Protein AF-A0A9D1EMP0-F1 (afdb_monomer_lite)

Sequence (123 aa):
MGRKINRLISGVTCLCMAASMVGCASDGADDPADGNNYDNLEVIMPDDVTVDTVVSVSPLKASVMNGGVFEGWGTSLCWWANRIGYSDELSQQAADLFFGDDGLRLNIMRYNIGGGDDPTHNH

Radius of gyration: 20.59 Å; chains: 1; bounding box: 51×34×59 Å

Organism: NCBI:txid2840799

Secondary structure (DSSP, 8-state):
--SSSHHHHHHHHHHHHHHHGGG-----------S---TT-----GGG--TT------GGG---GGGG-----EEE-SSHHHHHTT-HHHHHHHHHHHHSTTTT---EEE------S-TT---

Foldseek 3Di:
DDDPPVVVVVVVVVVVVVVVCVPPPDPDDPDPPPPDDPVPDPDQDPVNDDPPDDDDDDPVPADCVVHNDDPFDEDECPPVVVVQVVDPVSNVVCCCQGCNPPHVNGPDYHYDDDPDDDPPDDD

pLDDT: mean 73.56, std 20.46, range [35.38, 97.75]

Structure (mmCIF, N/CA/C/O backbone):
data_AF-A0A9D1EMP0-F1
#
_entry.id   AF-A0A9D1EMP0-F1
#
loop_
_atom_site.group_PDB
_atom_site.id
_atom_site.type_symbol
_atom_site.label_atom_id
_atom_site.label_alt_id
_atom_site.label_comp_id
_atom_site.label_asym_id
_atom_site.label_entity_id
_atom_site.label_seq_id
_atom_site.pdbx_PDB_ins_code
_atom_site.Cartn_x
_atom_site.Cartn_y
_atom_site.Cartn_z
_atom_site.occupancy
_atom_site.B_iso_or_equiv
_atom_site.auth_seq_id
_atom_site.auth_comp_id
_atom_site.auth_asym_id
_atom_site.auth_atom_id
_atom_site.pdbx_PDB_model_num
ATOM 1 N N . MET A 1 1 ? 20.891 20.671 16.817 1.00 43.91 1 MET A N 1
ATOM 2 C CA . MET A 1 1 ? 20.403 21.289 15.564 1.00 43.91 1 MET A CA 1
ATOM 3 C C . MET A 1 1 ? 20.171 20.159 14.562 1.00 43.91 1 MET A C 1
ATOM 5 O O . MET A 1 1 ? 21.158 19.618 14.097 1.00 43.91 1 MET A O 1
ATOM 9 N N . GLY A 1 2 ? 18.939 19.684 14.321 1.00 47.00 2 GLY A N 1
ATOM 10 C CA . GLY A 1 2 ? 18.766 18.531 13.406 1.00 47.00 2 GLY A CA 1
ATOM 11 C C . GLY A 1 2 ? 17.423 17.791 13.396 1.00 47.00 2 GLY A C 1
ATOM 12 O O . GLY A 1 2 ? 17.407 16.604 13.115 1.00 47.00 2 GLY A O 1
ATOM 13 N N . ARG A 1 3 ? 16.294 18.436 13.723 1.00 45.34 3 ARG A N 1
ATOM 14 C CA . ARG A 1 3 ? 14.979 17.754 13.787 1.00 45.34 3 ARG A CA 1
ATOM 15 C C . ARG A 1 3 ? 13.893 18.363 12.885 1.00 45.34 3 ARG A C 1
ATOM 17 O O . ARG A 1 3 ? 12.720 18.069 13.061 1.00 45.34 3 ARG A O 1
ATOM 24 N N . LYS A 1 4 ? 14.266 19.239 11.940 1.00 45.72 4 LYS A N 1
ATOM 25 C CA . LYS A 1 4 ? 13.312 20.026 11.128 1.00 45.72 4 LYS A CA 1
ATOM 26 C C . LYS A 1 4 ? 13.223 19.643 9.638 1.00 45.72 4 LYS A C 1
ATOM 28 O O . LYS A 1 4 ? 12.343 20.160 8.967 1.00 45.72 4 LYS A O 1
ATOM 33 N N . ILE A 1 5 ? 14.060 18.734 9.128 1.00 51.31 5 ILE A N 1
ATOM 34 C CA . ILE A 1 5 ? 14.127 18.430 7.680 1.00 51.31 5 ILE A CA 1
ATOM 35 C C . ILE A 1 5 ? 13.122 17.344 7.229 1.00 51.31 5 ILE A C 1
ATOM 37 O O . ILE A 1 5 ? 12.622 17.414 6.111 1.00 51.31 5 ILE A O 1
ATOM 41 N N . ASN A 1 6 ? 12.690 16.425 8.105 1.00 45.69 6 ASN A N 1
ATOM 42 C CA . ASN A 1 6 ? 11.823 15.302 7.693 1.00 45.69 6 ASN A CA 1
ATOM 43 C C . ASN A 1 6 ? 10.350 15.663 7.418 1.00 45.69 6 ASN A C 1
ATOM 45 O O . ASN A 1 6 ? 9.647 14.889 6.777 1.00 45.69 6 ASN A O 1
ATOM 49 N N . ARG A 1 7 ? 9.855 16.826 7.869 1.00 45.00 7 ARG A N 1
ATOM 50 C CA . ARG A 1 7 ? 8.440 17.203 7.666 1.00 45.00 7 ARG A CA 1
ATOM 51 C C . ARG A 1 7 ? 8.159 17.799 6.285 1.00 45.00 7 ARG A C 1
ATOM 53 O O . ARG A 1 7 ? 7.021 17.738 5.839 1.00 45.00 7 ARG A O 1
ATOM 60 N N . LEU A 1 8 ? 9.169 18.357 5.610 1.00 41.19 8 LEU A N 1
ATOM 61 C CA . LEU A 1 8 ? 8.982 18.961 4.286 1.00 41.19 8 LEU A CA 1
ATOM 62 C C . LEU A 1 8 ? 8.930 17.907 3.171 1.00 41.19 8 LEU A C 1
ATOM 64 O O . LEU A 1 8 ? 8.120 18.029 2.259 1.00 41.19 8 LEU A O 1
ATOM 68 N N . ILE A 1 9 ? 9.750 16.857 3.271 1.00 45.25 9 ILE A N 1
ATOM 69 C CA . ILE A 1 9 ? 9.817 15.784 2.264 1.00 45.25 9 ILE A CA 1
ATOM 70 C C . ILE A 1 9 ? 8.505 14.977 2.252 1.00 45.25 9 ILE A C 1
ATOM 72 O O . ILE A 1 9 ? 7.960 14.703 1.189 1.00 45.25 9 ILE A O 1
ATOM 76 N N . SER A 1 10 ? 7.925 14.714 3.430 1.00 43.25 10 SER A N 1
ATOM 77 C CA . SER A 1 10 ? 6.625 14.036 3.571 1.00 43.25 10 SER A CA 1
ATOM 78 C C . SER A 1 10 ? 5.461 14.796 2.910 1.00 43.25 10 SER A C 1
ATOM 80 O O . SER A 1 10 ? 4.571 14.174 2.333 1.00 43.25 10 SER A O 1
ATOM 82 N N . GLY A 1 11 ? 5.481 16.135 2.932 1.0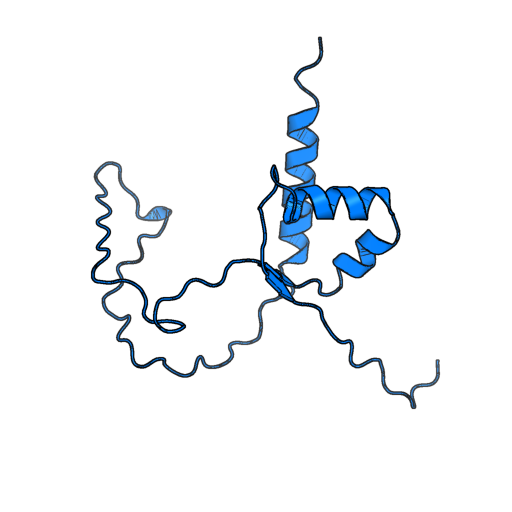0 38.28 11 GLY A N 1
ATOM 83 C CA . GLY A 1 11 ? 4.417 16.951 2.337 1.00 38.28 11 GLY A CA 1
ATOM 84 C C . GLY A 1 11 ? 4.427 16.958 0.806 1.00 38.28 11 GLY A C 1
ATOM 85 O O . GLY A 1 11 ? 3.367 16.967 0.183 1.00 38.28 11 GLY A O 1
ATOM 86 N N . VAL A 1 12 ? 5.611 16.908 0.189 1.00 44.06 12 VAL A N 1
ATOM 87 C CA . VAL A 1 12 ? 5.754 16.940 -1.277 1.00 44.06 12 VAL A CA 1
ATOM 88 C C . VAL A 1 12 ? 5.415 15.583 -1.904 1.00 44.06 12 VAL A C 1
ATOM 90 O O . VAL A 1 12 ? 4.748 15.544 -2.936 1.00 44.06 12 VAL A O 1
ATOM 93 N N . THR A 1 13 ? 5.768 14.466 -1.257 1.00 43.25 13 THR A N 1
ATOM 94 C CA . THR A 1 13 ? 5.403 13.119 -1.737 1.00 43.25 13 THR A CA 1
ATOM 95 C C . THR A 1 13 ? 3.887 12.903 -1.744 1.00 43.25 13 THR A C 1
ATOM 97 O O . THR A 1 13 ? 3.344 12.367 -2.709 1.00 43.25 13 THR A O 1
ATOM 100 N N . CYS A 1 14 ? 3.186 13.392 -0.715 1.00 42.44 14 CYS A N 1
ATOM 101 C CA . CYS A 1 14 ? 1.731 13.268 -0.601 1.00 42.44 14 CYS A CA 1
ATOM 102 C C . CYS A 1 14 ? 0.995 14.055 -1.708 1.00 42.44 14 CYS A C 1
ATOM 104 O O . CYS A 1 14 ? 0.011 13.578 -2.273 1.00 42.44 14 CYS A O 1
ATOM 106 N N . LEU A 1 15 ? 1.525 15.223 -2.097 1.00 38.75 15 LEU A N 1
ATOM 107 C CA . LEU A 1 15 ? 0.953 16.052 -3.163 1.00 38.75 15 LEU A CA 1
ATOM 108 C C . LEU A 1 15 ? 1.172 15.455 -4.568 1.00 38.75 15 LEU A C 1
ATOM 110 O O . LEU A 1 15 ? 0.282 15.530 -5.413 1.00 38.75 15 LEU A O 1
ATOM 114 N N . CYS A 1 16 ? 2.312 14.804 -4.819 1.00 42.47 16 CYS A N 1
ATOM 115 C CA . CYS A 1 16 ? 2.566 14.109 -6.089 1.00 42.47 16 CYS A CA 1
ATOM 116 C C . CYS A 1 16 ? 1.683 12.862 -6.264 1.00 42.47 16 CYS A C 1
ATOM 118 O O . CYS A 1 16 ? 1.267 12.541 -7.381 1.00 42.47 16 CYS A O 1
ATOM 120 N N . MET A 1 17 ? 1.352 12.183 -5.163 1.00 49.03 17 MET A N 1
ATOM 121 C CA . MET A 1 17 ? 0.418 11.056 -5.170 1.00 49.03 17 MET A CA 1
ATOM 122 C C . MET A 1 17 ? -1.021 11.530 -5.423 1.00 49.03 17 MET A C 1
ATOM 124 O O . MET A 1 17 ? -1.719 10.937 -6.238 1.00 49.03 17 MET A O 1
ATOM 128 N N . ALA A 1 18 ? -1.428 12.662 -4.832 1.00 49.22 18 ALA A N 1
ATOM 129 C CA . ALA A 1 18 ? -2.723 13.304 -5.094 1.00 49.22 18 ALA A CA 1
ATOM 130 C C . ALA A 1 18 ? -2.894 13.768 -6.552 1.00 49.22 18 ALA A C 1
ATOM 132 O O . ALA A 1 18 ? -3.969 13.635 -7.132 1.00 49.22 18 ALA A O 1
ATOM 133 N N . ALA A 1 19 ? -1.825 14.254 -7.186 1.00 43.94 19 ALA A N 1
ATOM 134 C CA . ALA A 1 19 ? -1.877 14.694 -8.580 1.00 43.94 19 ALA A CA 1
ATOM 135 C C . ALA A 1 19 ? -1.930 13.535 -9.597 1.00 43.94 19 ALA A C 1
ATOM 137 O O . ALA A 1 19 ? -2.352 13.739 -10.733 1.00 43.94 19 ALA A O 1
ATOM 138 N N . SER A 1 20 ? -1.526 12.319 -9.212 1.00 46.62 20 SER A N 1
ATOM 139 C CA . SER A 1 20 ? -1.519 11.140 -10.095 1.00 46.62 20 SER A CA 1
ATOM 140 C C . SER A 1 20 ? -2.762 10.249 -9.958 1.00 46.62 20 SER A C 1
ATOM 142 O O . SER A 1 20 ? -3.004 9.412 -10.825 1.00 46.62 20 SER A O 1
ATOM 144 N N . MET A 1 21 ? -3.599 10.471 -8.938 1.00 44.50 21 MET A N 1
ATOM 145 C CA . MET A 1 21 ? -4.871 9.756 -8.739 1.00 44.50 21 MET A CA 1
ATOM 146 C C . MET A 1 21 ? -6.058 10.339 -9.533 1.00 44.50 21 MET A C 1
ATOM 148 O O . MET A 1 21 ? -7.073 9.665 -9.682 1.00 44.50 21 MET A O 1
ATOM 152 N N . VAL A 1 22 ? -5.920 11.527 -10.140 1.00 49.75 22 VAL A N 1
ATOM 153 C CA . VAL A 1 22 ? -6.980 12.173 -10.954 1.00 49.75 22 VAL A CA 1
ATOM 154 C C . VAL A 1 22 ? -7.279 11.425 -12.272 1.00 49.75 22 VAL A C 1
ATOM 156 O O . VAL A 1 22 ? -8.272 11.708 -12.931 1.00 49.75 22 VAL A O 1
ATOM 159 N N . GLY A 1 23 ? -6.473 10.427 -12.652 1.00 42.38 23 GLY A N 1
ATOM 160 C CA . GLY A 1 23 ? -6.681 9.625 -13.868 1.00 42.38 23 GLY A CA 1
ATOM 161 C C . GLY A 1 23 ? -7.296 8.233 -13.667 1.00 42.38 23 GLY A C 1
ATOM 162 O O . GLY A 1 23 ? -7.431 7.506 -14.644 1.00 42.38 23 GLY A O 1
ATOM 163 N N . CYS A 1 24 ? -7.633 7.828 -12.436 1.00 41.53 24 CYS A N 1
ATOM 164 C CA . CYS A 1 24 ? -8.207 6.507 -12.134 1.00 41.53 24 CYS A CA 1
ATOM 165 C C . CYS A 1 24 ? -9.664 6.616 -11.650 1.00 41.53 24 CYS A C 1
ATOM 167 O O . CYS A 1 24 ? -10.080 5.917 -10.732 1.00 41.53 24 CYS A O 1
ATOM 169 N N . ALA A 1 25 ? -10.452 7.510 -12.242 1.00 40.53 25 ALA A N 1
ATOM 170 C CA . ALA A 1 25 ? -11.898 7.359 -12.211 1.00 40.53 25 ALA A CA 1
ATOM 171 C C . ALA A 1 25 ? -12.256 6.466 -13.401 1.00 40.53 25 ALA A C 1
ATOM 173 O O . ALA A 1 25 ? -12.279 6.923 -14.540 1.00 40.53 25 ALA A O 1
ATOM 174 N N . SER A 1 26 ? -12.442 5.169 -13.157 1.00 42.81 26 SER A N 1
ATOM 175 C CA . SER A 1 26 ? -13.207 4.351 -14.092 1.00 42.81 26 SER A CA 1
ATOM 176 C C . SER A 1 26 ? -14.566 5.023 -14.263 1.00 42.81 26 SER A C 1
ATOM 178 O O . SER A 1 26 ? -15.256 5.227 -13.261 1.00 42.81 26 SER A O 1
ATOM 180 N N . ASP A 1 27 ? -14.925 5.378 -15.499 1.00 35.38 27 ASP A N 1
ATOM 181 C CA . ASP A 1 27 ? -16.311 5.674 -15.862 1.00 35.38 27 ASP A CA 1
ATOM 182 C C . ASP A 1 27 ? -17.200 4.623 -15.202 1.00 35.38 27 ASP A C 1
ATOM 184 O O . ASP A 1 27 ? -16.882 3.434 -15.280 1.00 35.38 27 ASP A O 1
ATOM 188 N N . GLY A 1 28 ? -18.221 5.090 -14.478 1.00 39.56 28 GLY A N 1
ATOM 189 C CA . GLY A 1 28 ? -19.046 4.309 -13.560 1.00 39.56 28 GLY A CA 1
ATOM 190 C C . GLY A 1 28 ? -19.477 2.973 -14.146 1.00 39.56 28 GLY A C 1
ATOM 191 O O . GLY A 1 28 ? -20.509 2.883 -14.803 1.00 39.56 28 GLY A O 1
ATOM 192 N N . ALA A 1 29 ? -18.679 1.939 -13.888 1.00 40.06 29 ALA A N 1
ATOM 193 C CA . ALA A 1 29 ? -19.094 0.575 -14.106 1.00 40.06 29 ALA A CA 1
ATOM 194 C C . ALA A 1 29 ? -20.260 0.354 -13.149 1.00 40.06 29 ALA A C 1
ATOM 196 O O . ALA A 1 29 ? -20.083 0.479 -11.937 1.00 40.06 29 ALA A O 1
ATOM 197 N N . ASP A 1 30 ? -21.440 0.104 -13.712 1.00 43.03 30 ASP A N 1
ATOM 198 C CA . ASP A 1 30 ? -22.604 -0.351 -12.969 1.00 43.03 30 ASP A CA 1
ATOM 199 C C . ASP A 1 30 ? -22.164 -1.525 -12.084 1.00 43.03 30 ASP A C 1
ATOM 201 O O . ASP A 1 30 ? -21.852 -2.613 -12.577 1.00 43.03 30 ASP A O 1
ATOM 205 N N . ASP A 1 31 ? -22.057 -1.269 -10.779 1.00 50.62 31 ASP A N 1
ATOM 206 C CA . ASP A 1 31 ? -21.740 -2.284 -9.783 1.00 50.62 31 ASP A CA 1
ATOM 207 C C . ASP A 1 31 ? -22.866 -3.327 -9.842 1.00 50.62 31 ASP A C 1
ATOM 209 O O . ASP A 1 31 ? -24.041 -2.950 -9.716 1.00 50.62 31 ASP A O 1
ATOM 213 N N . PRO A 1 32 ? -22.585 -4.617 -10.111 1.00 45.59 32 PRO A N 1
ATOM 214 C CA . PRO A 1 32 ? -23.620 -5.632 -10.050 1.00 45.59 32 PRO A CA 1
ATOM 215 C C . PRO A 1 32 ? -24.139 -5.660 -8.615 1.00 45.59 32 PRO A C 1
ATOM 217 O O . PRO A 1 32 ? -23.458 -6.153 -7.723 1.00 45.59 32 PRO A O 1
ATOM 220 N N . ALA A 1 33 ? -25.335 -5.098 -8.416 1.00 51.03 33 ALA A N 1
ATOM 221 C CA . ALA A 1 33 ? -25.978 -4.953 -7.119 1.00 51.03 33 ALA A CA 1
ATOM 222 C C . ALA A 1 33 ? -25.802 -6.234 -6.296 1.00 51.03 33 ALA A C 1
ATOM 224 O O . ALA A 1 33 ? -26.385 -7.272 -6.615 1.00 51.03 33 ALA A O 1
ATOM 225 N N . ASP A 1 34 ? -25.010 -6.164 -5.227 1.00 57.81 34 ASP A N 1
ATOM 226 C CA . ASP A 1 34 ? -24.679 -7.319 -4.386 1.00 57.81 34 ASP A CA 1
ATOM 227 C C . ASP A 1 34 ? -25.854 -7.784 -3.499 1.00 57.81 34 ASP A C 1
ATOM 229 O O . ASP A 1 34 ? -25.683 -8.538 -2.542 1.00 57.81 34 ASP A O 1
ATOM 233 N N . GLY A 1 35 ? -27.070 -7.342 -3.828 1.00 49.62 35 GLY A N 1
ATOM 234 C CA . GLY A 1 35 ? -28.306 -7.676 -3.138 1.00 49.62 35 GLY A CA 1
ATOM 235 C C . GLY A 1 35 ? -28.484 -6.977 -1.792 1.00 49.62 35 GLY A C 1
ATOM 236 O O . GLY A 1 35 ? -29.522 -7.184 -1.160 1.00 49.62 35 GLY A O 1
ATOM 237 N N . ASN A 1 36 ? -27.537 -6.145 -1.346 1.00 53.50 36 ASN A N 1
ATOM 238 C CA . ASN A 1 36 ? -27.676 -5.431 -0.085 1.00 53.50 36 ASN A CA 1
ATOM 239 C C . ASN A 1 36 ? -28.439 -4.121 -0.250 1.00 53.50 36 ASN A C 1
ATOM 241 O O . ASN A 1 36 ? -28.185 -3.316 -1.143 1.00 53.50 36 ASN A O 1
ATOM 245 N N . ASN A 1 37 ? -29.379 -3.891 0.666 1.00 55.59 37 ASN A N 1
ATOM 246 C CA . ASN A 1 37 ? -30.033 -2.602 0.817 1.00 55.59 37 ASN A CA 1
ATOM 247 C C . ASN A 1 37 ? -29.111 -1.672 1.629 1.00 55.59 37 ASN A C 1
ATOM 249 O O . ASN A 1 37 ? -28.986 -1.806 2.850 1.00 55.59 37 ASN A O 1
ATOM 253 N N . TYR A 1 38 ? -28.475 -0.736 0.927 1.00 61.22 38 TYR A N 1
ATOM 254 C CA . TYR A 1 38 ? -27.612 0.302 1.495 1.00 61.22 38 TYR A CA 1
ATOM 255 C C . TYR A 1 38 ? -28.373 1.554 1.946 1.00 61.22 38 TYR A C 1
ATOM 257 O O . TYR A 1 38 ? -27.758 2.468 2.491 1.00 61.22 38 TYR A O 1
ATOM 265 N N . ASP A 1 39 ? -29.701 1.583 1.794 1.00 61.16 39 ASP A N 1
ATOM 266 C CA . ASP A 1 39 ? -30.560 2.747 2.065 1.00 61.16 39 ASP A CA 1
ATOM 267 C C . ASP A 1 39 ? -30.545 3.169 3.550 1.00 61.16 39 ASP A C 1
ATOM 269 O O . ASP A 1 39 ? -31.051 4.230 3.906 1.00 61.16 39 ASP A O 1
ATOM 273 N N . ASN A 1 40 ? -29.949 2.344 4.421 1.00 59.34 40 ASN A N 1
ATOM 274 C CA . ASN A 1 40 ? -29.874 2.542 5.871 1.00 59.34 40 ASN A CA 1
ATOM 275 C C . ASN A 1 40 ? -28.446 2.809 6.389 1.00 59.34 40 ASN A C 1
ATOM 277 O O . ASN A 1 40 ? -28.233 2.786 7.604 1.00 59.34 40 ASN A O 1
ATOM 281 N N . LEU A 1 41 ? -27.452 2.981 5.510 1.00 67.88 41 LEU A N 1
ATOM 282 C CA . LEU A 1 41 ? -26.105 3.383 5.921 1.00 67.88 41 LEU A CA 1
ATOM 283 C C . LEU A 1 41 ? -26.081 4.896 6.147 1.00 67.88 41 LEU A C 1
ATOM 285 O O . LEU A 1 41 ? -26.073 5.679 5.201 1.00 67.88 41 LEU A O 1
ATOM 289 N N . GLU A 1 42 ? -26.058 5.311 7.410 1.00 68.75 42 GLU A N 1
ATOM 290 C CA . GLU A 1 42 ? -25.820 6.708 7.768 1.00 68.75 42 GLU A CA 1
ATOM 291 C C . GLU A 1 42 ? -24.338 7.033 7.540 1.00 68.75 42 GLU A C 1
ATOM 293 O O . GLU A 1 42 ? -23.464 6.671 8.330 1.00 68.75 42 GLU A O 1
ATOM 298 N N . VAL A 1 43 ? -24.048 7.677 6.410 1.00 73.50 43 VAL A N 1
ATOM 299 C CA . VAL A 1 43 ? -22.718 8.203 6.107 1.00 73.50 43 VAL A CA 1
ATOM 300 C C . VAL A 1 43 ? -22.633 9.609 6.687 1.00 73.50 43 VAL A C 1
ATOM 302 O O . VAL A 1 43 ? -23.233 10.542 6.161 1.00 73.50 43 VAL A O 1
ATOM 305 N N . ILE A 1 44 ? -21.886 9.758 7.779 1.00 73.69 44 ILE A N 1
ATOM 306 C CA . ILE A 1 44 ? -21.626 11.067 8.383 1.00 73.69 44 ILE A CA 1
ATOM 307 C C . ILE A 1 44 ? -20.500 11.734 7.596 1.00 73.69 44 ILE A C 1
ATOM 309 O O . ILE A 1 44 ? -19.351 11.282 7.636 1.00 73.69 44 ILE A O 1
ATOM 313 N N . MET A 1 45 ? -20.826 12.802 6.872 1.00 80.50 45 MET A N 1
ATOM 314 C CA . MET A 1 45 ? -19.831 13.585 6.147 1.00 80.50 45 MET A CA 1
ATOM 315 C C . MET A 1 45 ? -19.037 14.465 7.125 1.00 80.50 45 MET A C 1
ATOM 317 O O . MET A 1 45 ? -19.577 14.871 8.153 1.00 80.50 45 MET A O 1
ATOM 321 N N . PRO A 1 46 ? -17.766 14.801 6.828 1.00 79.94 46 PRO A N 1
ATOM 322 C CA . PRO A 1 46 ? -16.926 15.590 7.733 1.00 79.94 46 PRO A CA 1
ATOM 323 C C . PRO A 1 46 ? -17.544 16.928 8.158 1.00 79.94 46 PRO A C 1
ATOM 325 O O . PRO A 1 46 ? -17.377 17.340 9.304 1.00 79.94 46 PRO A O 1
ATOM 328 N N . ASP A 1 47 ? -18.275 17.576 7.250 1.00 85.50 47 ASP A N 1
ATOM 329 C CA . ASP A 1 47 ? -18.909 18.878 7.483 1.00 85.50 47 ASP A CA 1
ATOM 330 C C . ASP A 1 47 ? -20.158 18.786 8.381 1.00 85.50 47 ASP A C 1
ATOM 332 O O . ASP A 1 47 ? -20.572 19.788 8.963 1.00 85.50 47 ASP A O 1
ATOM 336 N N . ASP A 1 48 ? -20.715 17.583 8.553 1.00 80.94 48 ASP A N 1
ATOM 337 C CA . ASP A 1 48 ? -21.903 17.314 9.372 1.00 80.94 48 ASP A CA 1
ATOM 338 C C . ASP A 1 48 ? -21.543 16.886 10.810 1.00 80.94 48 ASP A C 1
ATOM 340 O O . ASP A 1 48 ? -22.419 16.630 11.641 1.00 80.94 48 ASP A O 1
ATOM 344 N N . VAL A 1 49 ? -20.246 16.817 11.141 1.00 86.06 49 VAL A N 1
ATOM 345 C CA . VAL A 1 49 ? -19.767 16.405 12.465 1.00 86.06 49 VAL A CA 1
ATOM 346 C C . VAL A 1 49 ? -19.848 17.568 13.454 1.00 86.06 49 VAL A C 1
ATOM 348 O O . VAL A 1 49 ? -19.090 18.535 13.395 1.00 86.06 49 VAL A O 1
ATOM 351 N N . THR A 1 50 ? -20.725 17.432 14.445 1.00 88.44 50 THR A N 1
ATOM 352 C CA . THR A 1 50 ? -20.751 18.285 15.644 1.00 88.44 50 THR A CA 1
ATOM 353 C C . THR A 1 50 ? -20.026 17.620 16.818 1.00 88.44 50 THR A C 1
ATOM 355 O O . THR A 1 50 ? -19.774 16.413 16.801 1.00 88.44 50 THR A O 1
ATOM 358 N N . VAL A 1 51 ? -19.706 18.384 17.869 1.00 86.38 51 VAL A N 1
ATOM 359 C CA . VAL A 1 51 ? -19.011 17.862 19.066 1.00 86.38 51 VAL A CA 1
ATOM 360 C C . VAL A 1 51 ? -19.788 16.760 19.798 1.00 86.38 51 VAL A C 1
ATOM 362 O O . VAL A 1 51 ? -19.175 15.957 20.494 1.00 86.38 51 VAL A O 1
ATOM 365 N N . ASP A 1 52 ? -21.105 16.697 19.600 1.00 90.00 52 ASP A N 1
ATOM 366 C CA . ASP A 1 52 ? -21.998 15.717 20.225 1.00 90.00 52 ASP A CA 1
ATOM 367 C C . ASP A 1 52 ? -22.300 14.515 19.306 1.00 90.00 52 ASP A C 1
ATOM 369 O O . ASP A 1 52 ? -23.154 13.685 19.617 1.00 90.00 52 ASP A O 1
ATOM 373 N N . THR A 1 53 ? -21.610 14.401 18.165 1.00 88.25 53 THR A N 1
ATOM 374 C CA . THR A 1 53 ? -21.819 13.305 17.207 1.00 88.25 53 THR A CA 1
ATOM 375 C C . THR A 1 53 ? -21.386 11.972 17.813 1.00 88.25 53 THR A C 1
ATOM 377 O O . THR A 1 53 ? -20.217 11.777 18.151 1.00 88.25 53 THR A O 1
ATOM 380 N N . VAL A 1 54 ? -22.318 11.021 17.909 1.00 85.06 54 VAL A N 1
ATOM 381 C CA . VAL A 1 54 ? -22.050 9.660 18.391 1.00 85.06 54 VAL A CA 1
ATOM 382 C C . VAL A 1 54 ? -22.015 8.697 17.210 1.00 85.06 54 VAL A C 1
ATOM 384 O O . VAL A 1 54 ? -23.033 8.453 16.572 1.00 85.06 54 VAL A O 1
ATOM 387 N N . VAL A 1 55 ? -20.850 8.097 16.958 1.00 84.56 55 VAL A N 1
ATOM 388 C CA . VAL A 1 55 ? -20.688 7.039 15.952 1.00 84.56 55 VAL A CA 1
ATOM 389 C C . VAL A 1 55 ? -20.832 5.677 16.627 1.00 84.56 55 VAL A C 1
ATOM 391 O O . VAL A 1 55 ? -20.040 5.322 17.500 1.00 84.56 55 VAL A O 1
ATOM 394 N N . SER A 1 56 ? -21.841 4.901 16.225 1.00 81.94 56 SER A N 1
ATOM 395 C CA . SER A 1 56 ? -22.043 3.529 16.700 1.00 81.94 56 SER A CA 1
ATOM 396 C C . SER A 1 56 ? -21.639 2.524 15.624 1.00 81.94 56 SER A C 1
ATOM 398 O O . SER A 1 56 ? -22.101 2.605 14.490 1.00 81.94 56 SER A O 1
ATOM 400 N N . VAL A 1 57 ? -20.793 1.554 15.982 1.00 82.25 57 VAL A N 1
ATOM 401 C CA . VAL A 1 57 ? -20.332 0.494 15.074 1.00 82.25 57 VAL A CA 1
ATOM 402 C C . VAL A 1 57 ? -20.817 -0.857 15.592 1.00 82.25 57 VAL A C 1
ATOM 404 O O . VAL A 1 57 ? -20.587 -1.201 16.751 1.00 82.25 57 VAL A O 1
ATOM 407 N N . SER A 1 58 ? -21.478 -1.640 14.735 1.00 81.44 58 SER A N 1
ATOM 408 C CA . SER A 1 58 ? -21.957 -2.985 15.071 1.00 81.44 58 SER A CA 1
ATOM 409 C C . SER A 1 58 ? -21.213 -4.054 14.264 1.00 81.44 58 SER A C 1
ATOM 411 O O . SER A 1 58 ? -21.420 -4.142 13.055 1.00 81.44 58 SER A O 1
ATOM 413 N N . PRO A 1 59 ? -20.422 -4.935 14.907 1.00 80.75 59 PRO A N 1
ATOM 414 C CA . PRO A 1 59 ? -19.772 -6.058 14.223 1.00 80.75 59 PRO A CA 1
ATOM 415 C C . PRO A 1 59 ? -20.759 -7.076 13.637 1.00 80.75 59 PRO A C 1
ATOM 417 O O . PRO A 1 59 ? -20.413 -7.830 12.736 1.00 80.75 59 PRO A O 1
ATOM 420 N N . LEU A 1 60 ? -21.998 -7.100 14.143 1.00 82.75 60 LEU A N 1
ATOM 421 C CA . LEU A 1 60 ? -23.062 -7.984 13.658 1.00 82.75 60 LEU A CA 1
ATOM 422 C C . LEU A 1 60 ? -23.662 -7.516 12.325 1.00 82.75 60 LEU A C 1
ATOM 424 O O . LEU A 1 60 ? -24.411 -8.260 11.701 1.00 82.75 60 LEU A O 1
ATOM 428 N N . LYS A 1 61 ? -23.350 -6.286 11.905 1.00 76.75 61 LYS A N 1
ATOM 429 C CA . LYS A 1 61 ? -23.768 -5.692 10.632 1.00 76.75 61 LYS A CA 1
ATOM 430 C C . LYS A 1 61 ? -22.549 -5.376 9.759 1.00 76.75 61 LYS A C 1
ATOM 432 O O . LYS A 1 61 ? -22.429 -4.276 9.229 1.00 76.75 61 LYS A O 1
ATOM 437 N N . ALA A 1 62 ? -21.608 -6.314 9.674 1.00 77.94 62 ALA A N 1
ATOM 438 C CA . ALA A 1 62 ? -20.464 -6.185 8.779 1.00 77.94 62 ALA A CA 1
ATOM 439 C C . ALA A 1 62 ? -20.903 -6.267 7.305 1.00 77.94 62 ALA A C 1
ATOM 441 O O . ALA A 1 62 ? -21.920 -6.887 6.989 1.00 77.94 62 ALA A O 1
ATOM 442 N N . SER A 1 63 ? -20.120 -5.654 6.412 1.00 75.50 63 SER A N 1
ATOM 443 C CA . SER A 1 63 ? -20.312 -5.802 4.965 1.00 75.50 63 SER A CA 1
ATOM 444 C C . SER A 1 63 ? -20.226 -7.276 4.565 1.00 75.50 63 SER A C 1
ATOM 446 O O . SER A 1 63 ? -19.385 -8.012 5.082 1.00 75.50 63 SER A O 1
ATOM 448 N N . VAL A 1 64 ? -21.079 -7.698 3.630 1.00 80.50 64 VAL A N 1
ATOM 449 C CA . VAL A 1 64 ? -21.035 -9.049 3.045 1.00 80.50 64 VAL A CA 1
ATOM 450 C C . VAL A 1 64 ? -20.283 -9.086 1.713 1.00 80.50 64 VAL A C 1
ATOM 452 O O . VAL A 1 64 ? -20.189 -10.154 1.104 1.00 80.50 64 VAL A O 1
ATOM 455 N N . MET A 1 65 ? -19.710 -7.958 1.271 1.00 76.75 65 MET A N 1
ATOM 456 C CA . MET A 1 65 ? -18.799 -7.932 0.125 1.00 76.75 65 MET A CA 1
ATOM 457 C C . MET A 1 65 ? -17.697 -8.983 0.315 1.00 76.75 65 MET A C 1
ATOM 459 O O . MET A 1 65 ? -17.136 -9.120 1.404 1.00 76.75 65 MET A O 1
ATOM 463 N N . ASN A 1 66 ? -17.432 -9.766 -0.734 1.00 80.81 66 ASN A N 1
ATOM 464 C CA . ASN A 1 66 ? -16.530 -10.924 -0.697 1.00 80.81 66 ASN A CA 1
ATOM 465 C C . ASN A 1 66 ? -16.793 -11.898 0.478 1.00 80.81 66 ASN A C 1
ATOM 467 O O . ASN A 1 66 ? -15.871 -12.390 1.127 1.00 80.81 66 ASN A O 1
ATOM 471 N N . GLY A 1 67 ? -18.064 -12.132 0.827 1.00 83.19 67 GLY A N 1
ATOM 472 C CA . GLY A 1 67 ? -18.433 -13.009 1.944 1.00 83.19 67 GLY A CA 1
ATOM 473 C C . GLY A 1 67 ? -17.978 -12.495 3.316 1.00 83.19 67 GLY A C 1
ATOM 474 O O . GLY A 1 67 ? -17.829 -13.288 4.245 1.00 83.19 67 GLY A O 1
ATOM 475 N N . GLY A 1 68 ? -17.726 -11.188 3.443 1.00 81.88 68 GLY A N 1
ATOM 476 C CA . GLY A 1 68 ? -17.219 -10.555 4.661 1.00 81.88 68 GLY A CA 1
ATOM 477 C C . GLY A 1 68 ? -15.716 -10.736 4.890 1.00 81.88 68 GLY A C 1
ATOM 478 O O . GLY A 1 68 ? -15.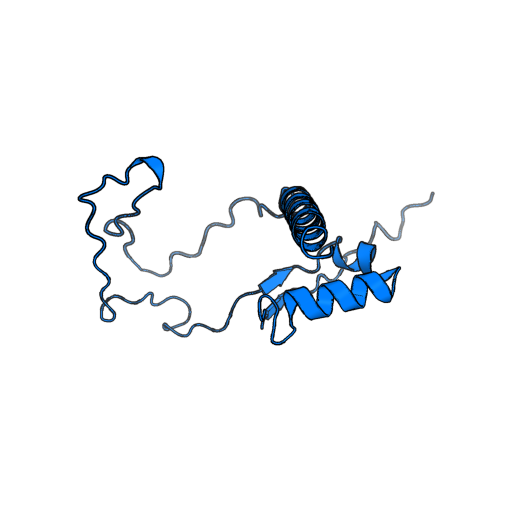211 -10.363 5.950 1.00 81.88 68 GLY A O 1
ATOM 479 N N . VAL A 1 69 ? -14.983 -11.300 3.923 1.00 85.62 69 VAL A N 1
ATOM 480 C CA . VAL A 1 69 ? -13.531 -11.481 4.016 1.00 85.62 69 VAL A CA 1
ATOM 481 C C . VAL A 1 69 ? -12.820 -10.268 3.432 1.00 85.62 69 VAL A C 1
ATOM 483 O O . VAL A 1 69 ? -12.859 -10.011 2.228 1.00 85.62 69 VAL A O 1
ATOM 486 N N . PHE A 1 70 ? -12.115 -9.542 4.298 1.00 88.50 70 PHE A N 1
ATOM 487 C CA . PHE A 1 70 ? -11.215 -8.477 3.879 1.00 88.50 70 PHE A CA 1
ATOM 488 C C . PHE A 1 70 ? -9.894 -9.067 3.373 1.00 88.50 70 PHE A C 1
ATOM 490 O O . PHE A 1 70 ? -9.117 -9.622 4.150 1.00 88.50 70 PHE A O 1
ATOM 497 N N . GLU A 1 71 ? -9.638 -8.940 2.073 1.00 91.62 71 GLU A N 1
ATOM 498 C CA . GLU A 1 71 ? -8.422 -9.474 1.442 1.00 91.62 71 GLU A CA 1
ATOM 499 C C . GLU A 1 71 ? -7.245 -8.500 1.511 1.00 91.62 71 GLU A C 1
ATOM 501 O O . GLU A 1 71 ? -6.086 -8.920 1.484 1.00 91.62 71 GLU A O 1
ATOM 506 N N . GLY A 1 72 ? -7.515 -7.199 1.634 1.00 94.06 72 GLY A N 1
ATOM 507 C CA . GLY A 1 72 ? -6.460 -6.204 1.690 1.00 94.06 72 GLY A CA 1
ATOM 508 C C . GLY A 1 72 ? -6.797 -4.862 1.070 1.00 94.06 72 GLY A C 1
ATOM 509 O O . GLY A 1 72 ? -7.930 -4.575 0.689 1.00 94.06 72 GLY A O 1
ATOM 510 N N . TRP A 1 73 ? -5.758 -4.045 0.949 1.00 96.19 73 TRP A N 1
ATOM 511 C CA . TRP A 1 73 ? -5.787 -2.770 0.248 1.00 96.19 73 TRP A CA 1
ATOM 512 C C . TRP A 1 73 ? -4.529 -2.615 -0.601 1.00 96.19 73 TRP A C 1
ATOM 514 O O . TRP A 1 73 ? -3.489 -3.241 -0.366 1.00 96.19 73 TRP A O 1
ATOM 524 N N . GLY A 1 74 ? -4.620 -1.763 -1.612 1.00 95.81 74 GLY A N 1
ATOM 525 C CA . GLY A 1 74 ? -3.579 -1.683 -2.615 1.00 95.81 74 GLY A CA 1
ATOM 526 C C . GLY A 1 74 ? -3.665 -0.461 -3.499 1.00 95.81 74 GLY A C 1
ATOM 527 O O . GLY A 1 74 ? -4.515 0.409 -3.329 1.00 95.81 74 GLY A O 1
ATOM 528 N N . THR A 1 75 ? -2.769 -0.433 -4.479 1.00 93.25 75 THR A N 1
ATOM 529 C CA . THR A 1 75 ? -2.740 0.585 -5.527 1.00 93.25 75 THR A CA 1
ATOM 530 C C . THR A 1 75 ? -2.561 -0.057 -6.902 1.00 93.25 75 THR A C 1
ATOM 532 O O . THR A 1 75 ? -2.018 -1.162 -7.034 1.00 9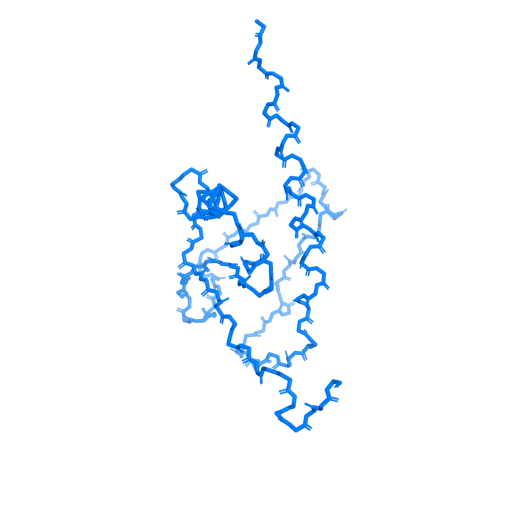3.25 75 THR A O 1
ATOM 535 N N . SER A 1 76 ? -3.011 0.637 -7.948 1.00 91.50 76 SER A N 1
ATOM 536 C CA . SER A 1 76 ? -2.657 0.282 -9.322 1.00 91.50 76 SER A CA 1
ATOM 537 C C . SER A 1 76 ? -1.263 0.804 -9.623 1.00 91.50 76 SER A C 1
ATOM 539 O O . SER A 1 76 ? -0.965 1.959 -9.348 1.00 91.50 76 SER A O 1
ATOM 541 N N . LEU A 1 77 ? -0.430 -0.001 -10.276 1.00 89.56 77 LEU A N 1
ATOM 542 C CA . LEU A 1 77 ? 0.888 0.418 -10.765 1.00 89.56 77 LEU A CA 1
ATOM 543 C C . LEU A 1 77 ? 0.810 1.125 -12.127 1.00 89.56 77 LEU A C 1
ATOM 545 O O . LEU A 1 77 ? 1.790 1.188 -12.870 1.00 89.56 77 LEU A O 1
ATOM 549 N N . CYS A 1 78 ? -0.369 1.629 -12.492 1.00 85.94 78 CYS A N 1
ATOM 550 C CA . CYS A 1 78 ? -0.623 2.130 -13.828 1.00 85.94 78 CYS A CA 1
ATOM 551 C C . CYS A 1 78 ? 0.207 3.392 -14.076 1.00 85.94 78 CYS A C 1
ATOM 553 O O . CYS A 1 78 ? -0.016 4.420 -13.440 1.00 85.94 78 CYS A O 1
ATOM 555 N N . TRP A 1 79 ? 1.134 3.318 -15.036 1.00 83.00 79 TRP A N 1
ATOM 556 C CA . TRP A 1 79 ? 1.901 4.444 -15.589 1.00 83.00 79 TRP A CA 1
ATOM 557 C C . TRP A 1 79 ? 2.912 5.111 -14.634 1.00 83.00 79 TRP A C 1
ATOM 559 O O . TRP A 1 79 ? 4.054 5.343 -15.033 1.00 83.00 79 TRP A O 1
ATOM 569 N N . TRP A 1 80 ? 2.555 5.388 -13.375 1.00 88.25 80 TRP A N 1
ATOM 570 C CA . TRP A 1 80 ? 3.444 6.031 -12.400 1.00 88.25 80 TRP A CA 1
ATOM 571 C C . TRP A 1 80 ? 4.600 5.116 -11.982 1.00 88.25 80 TRP A C 1
ATOM 573 O O . TRP A 1 80 ? 5.730 5.585 -11.852 1.00 88.25 80 TRP A O 1
ATOM 583 N N . ALA A 1 81 ? 4.346 3.810 -11.841 1.00 88.62 81 ALA A N 1
ATOM 584 C CA . ALA A 1 81 ? 5.370 2.850 -11.437 1.00 88.62 81 ALA A CA 1
ATOM 585 C C . ALA A 1 81 ? 6.468 2.735 -12.503 1.00 88.62 81 ALA A C 1
ATOM 587 O O . ALA A 1 81 ? 7.651 2.703 -12.180 1.00 88.62 81 ALA A O 1
ATOM 588 N N . ASN A 1 82 ? 6.085 2.795 -13.783 1.00 86.44 82 ASN A N 1
ATOM 589 C CA . ASN 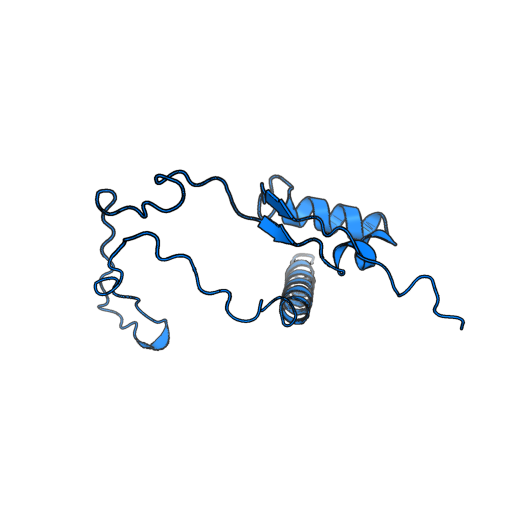A 1 82 ? 7.039 2.876 -14.888 1.00 86.44 82 ASN A CA 1
ATOM 590 C C . ASN A 1 82 ? 7.912 4.139 -14.799 1.00 86.44 82 ASN A C 1
ATOM 592 O O . ASN A 1 82 ? 9.096 4.094 -15.104 1.00 86.44 82 ASN A O 1
ATOM 596 N N . ARG A 1 83 ? 7.347 5.273 -14.358 1.00 87.56 83 ARG A N 1
ATOM 597 C CA . ARG A 1 83 ? 8.104 6.524 -14.225 1.00 87.56 83 ARG A CA 1
ATOM 598 C C . ARG A 1 83 ? 9.157 6.451 -13.121 1.00 87.56 83 ARG A C 1
ATOM 600 O O . ARG A 1 83 ? 10.263 6.937 -13.334 1.00 87.56 83 ARG A O 1
ATOM 607 N N . ILE A 1 84 ? 8.820 5.902 -11.956 1.00 92.00 84 ILE A N 1
ATOM 608 C CA . ILE A 1 84 ? 9.787 5.798 -10.852 1.00 92.00 84 ILE A CA 1
ATOM 609 C C . ILE A 1 84 ? 10.793 4.659 -11.061 1.00 92.00 84 ILE A C 1
ATOM 611 O O . ILE A 1 84 ? 11.913 4.753 -10.573 1.00 92.00 84 ILE A O 1
ATOM 615 N N . GLY A 1 85 ? 10.432 3.652 -11.866 1.00 90.25 85 GLY A N 1
ATOM 616 C CA . GLY A 1 85 ? 11.272 2.505 -12.223 1.00 90.25 85 GLY A CA 1
ATOM 617 C C . GLY A 1 85 ? 12.559 2.846 -12.979 1.00 90.25 85 GLY A C 1
ATOM 618 O O . GLY A 1 85 ? 13.449 2.012 -13.069 1.00 90.25 85 GLY A O 1
ATOM 619 N N . TYR A 1 86 ? 12.697 4.072 -13.496 1.00 91.38 86 TYR A N 1
ATOM 620 C CA . TYR A 1 86 ? 13.944 4.545 -14.113 1.00 91.38 86 TYR A CA 1
ATOM 621 C C . TYR A 1 86 ? 15.036 4.916 -13.095 1.00 91.38 86 TYR A C 1
ATOM 623 O O . TYR A 1 86 ? 16.136 5.299 -13.489 1.00 91.38 86 TYR A O 1
ATOM 631 N N . SER A 1 87 ? 14.737 4.852 -11.796 1.00 96.06 87 SER A N 1
ATOM 632 C CA . SER A 1 87 ? 15.681 5.116 -10.715 1.00 96.06 87 SER A CA 1
ATOM 633 C C . SER A 1 87 ? 15.544 4.048 -9.638 1.00 96.06 87 SER A C 1
ATOM 635 O O . SER A 1 87 ? 14.479 3.897 -9.035 1.00 96.06 87 SER A O 1
ATOM 637 N N . ASP A 1 88 ? 16.642 3.351 -9.355 1.00 96.81 88 ASP A N 1
ATOM 638 C CA . ASP A 1 88 ? 16.691 2.344 -8.291 1.00 96.81 88 ASP A CA 1
ATOM 639 C C . ASP A 1 88 ? 16.398 2.968 -6.920 1.00 96.81 88 ASP A C 1
ATOM 641 O O . ASP A 1 88 ? 15.668 2.392 -6.117 1.00 96.81 88 ASP A O 1
ATOM 645 N N . GLU A 1 89 ? 16.897 4.184 -6.670 1.00 97.19 89 GLU A N 1
ATOM 646 C CA . GLU A 1 89 ? 16.656 4.907 -5.418 1.00 97.19 89 GLU A CA 1
ATOM 647 C C . GLU A 1 89 ? 15.168 5.225 -5.225 1.00 97.19 89 GLU A C 1
ATOM 649 O O . GLU A 1 89 ? 14.603 4.919 -4.176 1.00 97.19 89 GLU A O 1
ATOM 654 N N . LEU A 1 90 ? 14.510 5.798 -6.240 1.00 94.81 90 LEU A N 1
ATOM 655 C CA . LEU A 1 90 ? 13.079 6.112 -6.154 1.00 94.81 90 LEU A CA 1
ATOM 656 C C . LEU A 1 90 ? 12.222 4.847 -6.079 1.00 94.81 90 LEU A C 1
ATOM 658 O O . LEU A 1 90 ? 11.209 4.833 -5.380 1.00 94.81 90 LEU A O 1
ATOM 662 N N . SER A 1 91 ? 12.633 3.785 -6.771 1.00 96.00 91 SER A N 1
ATOM 663 C CA . SER A 1 91 ? 11.961 2.487 -6.723 1.00 96.00 91 SER A CA 1
ATOM 664 C C . SER A 1 91 ? 12.029 1.878 -5.328 1.00 96.00 91 SER A C 1
ATOM 666 O O . SER A 1 91 ? 11.003 1.443 -4.808 1.00 96.00 91 SER A O 1
ATOM 668 N N . GLN A 1 92 ? 13.201 1.913 -4.689 1.00 97.44 92 GLN A N 1
ATOM 669 C CA . GLN A 1 92 ? 13.368 1.400 -3.333 1.00 97.44 92 GLN A CA 1
ATOM 670 C C . GLN A 1 92 ? 12.588 2.238 -2.316 1.00 97.44 92 GLN A C 1
ATOM 672 O O . GLN A 1 92 ? 11.865 1.682 -1.497 1.00 97.44 92 GLN A O 1
ATOM 677 N N . GLN A 1 93 ? 12.645 3.570 -2.415 1.00 97.00 93 GLN A N 1
ATOM 678 C CA . GLN A 1 93 ? 11.870 4.452 -1.537 1.00 97.00 93 GLN A CA 1
ATOM 679 C C . GLN A 1 93 ? 10.362 4.201 -1.657 1.00 97.00 93 GLN A C 1
ATOM 681 O O . GLN A 1 93 ? 9.657 4.167 -0.651 1.00 97.00 93 GLN A O 1
ATOM 686 N N . ALA A 1 94 ? 9.853 4.008 -2.877 1.00 95.56 94 ALA A N 1
ATOM 687 C CA . ALA A 1 94 ? 8.453 3.662 -3.085 1.00 95.56 94 ALA A CA 1
ATOM 688 C C . ALA A 1 94 ? 8.121 2.277 -2.514 1.00 95.56 94 ALA A C 1
ATOM 690 O O . ALA A 1 94 ? 7.085 2.127 -1.870 1.00 95.56 94 ALA A O 1
ATOM 691 N N . ALA A 1 95 ? 8.991 1.281 -2.706 1.00 95.81 95 ALA A N 1
ATOM 692 C CA . ALA A 1 95 ? 8.800 -0.052 -2.145 1.00 95.81 95 ALA A CA 1
ATOM 693 C C . ALA A 1 95 ? 8.721 -0.016 -0.610 1.00 95.81 95 ALA A C 1
ATOM 695 O O . ALA A 1 95 ? 7.792 -0.586 -0.040 1.00 95.81 95 ALA A O 1
ATOM 696 N N . ASP A 1 96 ? 9.618 0.723 0.044 1.00 97.75 96 ASP A N 1
ATOM 697 C CA . ASP A 1 96 ? 9.646 0.867 1.502 1.00 97.75 96 ASP A CA 1
ATOM 698 C C . ASP A 1 96 ? 8.392 1.589 2.020 1.00 97.75 96 ASP A C 1
ATOM 700 O O . ASP A 1 96 ? 7.757 1.137 2.972 1.00 97.75 96 ASP A O 1
ATOM 704 N N . LEU A 1 97 ? 7.983 2.682 1.366 1.00 97.25 97 LEU A N 1
ATOM 705 C CA . LEU A 1 97 ? 6.801 3.453 1.766 1.00 97.25 97 LEU A CA 1
ATOM 706 C C . LEU A 1 97 ? 5.488 2.700 1.538 1.00 97.25 97 LEU A C 1
ATOM 708 O O . LEU A 1 97 ? 4.550 2.865 2.316 1.00 97.25 97 LEU A O 1
ATOM 712 N N . PHE A 1 98 ? 5.387 1.902 0.476 1.00 96.00 98 PHE A N 1
ATOM 713 C CA . PHE A 1 98 ? 4.155 1.192 0.148 1.00 96.00 98 PHE A CA 1
ATOM 714 C C . PHE A 1 98 ? 4.056 -0.173 0.818 1.00 96.00 98 PHE A C 1
ATOM 716 O O . PHE A 1 98 ? 3.005 -0.498 1.362 1.00 96.00 98 PHE A O 1
ATOM 723 N N . PHE A 1 99 ? 5.126 -0.960 0.805 1.00 95.69 99 PHE A N 1
ATOM 724 C CA . PHE A 1 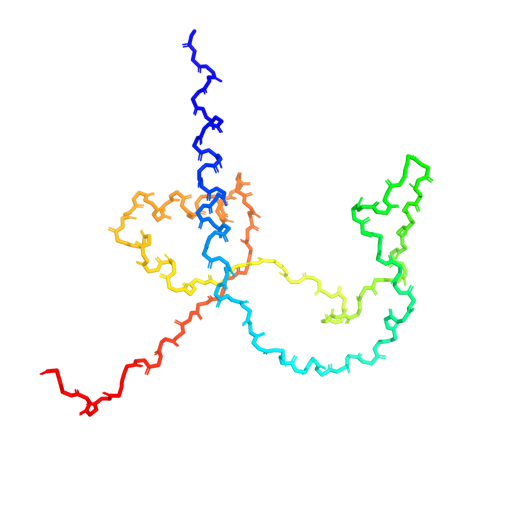99 ? 5.100 -2.376 1.179 1.00 95.69 99 PHE A CA 1
ATOM 725 C C . PHE A 1 99 ? 5.973 -2.700 2.395 1.00 95.69 99 PHE A C 1
ATOM 727 O O . PHE A 1 99 ? 5.828 -3.781 2.962 1.00 95.69 99 PHE A O 1
ATOM 734 N N . GLY A 1 100 ? 6.862 -1.790 2.804 1.00 96.62 100 GLY A N 1
ATOM 735 C CA . GLY A 1 100 ? 7.725 -1.977 3.966 1.00 96.62 100 GLY A CA 1
ATOM 736 C C . GLY A 1 100 ? 6.957 -2.001 5.289 1.00 96.62 100 GLY A C 1
ATOM 737 O O . GLY A 1 100 ? 5.835 -1.497 5.392 1.00 96.62 100 GLY A O 1
ATOM 738 N N . ASP A 1 101 ? 7.593 -2.561 6.319 1.00 97.19 101 ASP A N 1
ATOM 739 C CA . ASP A 1 101 ? 7.005 -2.716 7.658 1.00 97.19 101 ASP A CA 1
ATOM 740 C C . ASP A 1 101 ? 6.614 -1.376 8.301 1.00 97.19 101 ASP A C 1
ATOM 742 O O . ASP A 1 101 ? 5.593 -1.298 8.985 1.00 97.19 101 ASP A O 1
ATOM 746 N N . ASP A 1 102 ? 7.386 -0.321 8.023 1.00 97.12 102 ASP A N 1
ATOM 747 C CA . ASP A 1 102 ? 7.140 1.050 8.491 1.00 97.12 102 ASP A CA 1
ATOM 748 C C . ASP A 1 102 ? 6.291 1.892 7.507 1.00 97.12 102 ASP A C 1
ATOM 750 O O . ASP A 1 102 ? 6.063 3.083 7.734 1.00 97.12 102 ASP A O 1
ATOM 754 N N . GLY A 1 103 ? 5.853 1.298 6.392 1.00 95.88 103 GLY A N 1
ATOM 755 C CA . GLY A 1 103 ? 5.083 1.947 5.331 1.00 95.88 103 GLY A CA 1
ATOM 756 C C . GLY A 1 103 ? 3.565 1.778 5.468 1.00 95.88 103 GLY A C 1
ATOM 757 O O . GLY A 1 103 ? 3.026 1.470 6.529 1.00 95.88 103 GLY A O 1
ATOM 758 N N . LEU A 1 104 ? 2.846 1.944 4.354 1.00 96.75 104 LEU A N 1
ATOM 759 C CA . LEU A 1 104 ? 1.395 1.713 4.271 1.00 96.75 104 LEU A CA 1
ATOM 760 C C . LEU A 1 104 ? 1.010 0.229 4.372 1.00 96.75 104 LEU A C 1
ATOM 762 O O . LEU A 1 104 ? -0.178 -0.087 4.480 1.00 96.75 104 LEU A O 1
ATOM 766 N N . ARG A 1 105 ? 2.000 -0.673 4.321 1.00 97.12 105 ARG A N 1
ATOM 767 C CA . ARG A 1 105 ? 1.825 -2.129 4.381 1.00 97.12 105 ARG A CA 1
ATOM 768 C C . ARG A 1 105 ? 0.756 -2.610 3.396 1.00 97.12 105 ARG A C 1
ATOM 770 O O . ARG A 1 105 ? -0.114 -3.405 3.750 1.00 97.12 105 ARG A O 1
ATOM 777 N N . LEU A 1 106 ? 0.791 -2.076 2.172 1.00 97.19 106 LEU A N 1
ATOM 778 C CA . LEU A 1 106 ? -0.055 -2.550 1.083 1.00 97.19 106 LEU A CA 1
ATOM 779 C C . LEU A 1 106 ? 0.212 -4.045 0.890 1.00 97.19 106 LEU A C 1
ATOM 781 O O . LEU A 1 106 ? 1.359 -4.486 0.899 1.00 97.19 106 LEU A O 1
ATOM 785 N N . ASN A 1 107 ? -0.844 -4.826 0.711 1.00 96.06 107 ASN A N 1
ATOM 786 C CA . ASN A 1 107 ? -0.744 -6.268 0.481 1.00 96.06 107 ASN A CA 1
ATOM 787 C C . ASN A 1 107 ? -1.346 -6.688 -0.867 1.00 96.06 107 ASN A C 1
ATOM 789 O O . ASN A 1 107 ? -1.261 -7.856 -1.238 1.00 96.06 107 ASN A O 1
ATOM 793 N N . ILE A 1 108 ? -1.916 -5.738 -1.614 1.00 95.31 108 ILE A N 1
ATOM 794 C CA . ILE A 1 108 ? -2.451 -5.940 -2.959 1.00 95.31 108 ILE A CA 1
ATOM 795 C C . ILE A 1 108 ? -1.802 -4.930 -3.913 1.00 95.31 108 ILE A C 1
ATOM 797 O O . ILE A 1 108 ? -1.662 -3.746 -3.606 1.00 95.31 108 ILE A O 1
ATOM 801 N N . MET A 1 109 ? -1.432 -5.386 -5.109 1.00 93.50 109 MET A N 1
ATOM 802 C CA . MET A 1 109 ? -0.984 -4.529 -6.206 1.00 93.50 109 MET A CA 1
ATOM 803 C C . MET A 1 109 ? -1.684 -4.930 -7.499 1.00 93.50 109 MET A C 1
ATOM 805 O O . MET A 1 109 ? -1.792 -6.114 -7.817 1.00 93.50 109 MET A O 1
ATOM 809 N N . ARG A 1 110 ? -2.131 -3.941 -8.275 1.00 94.75 110 ARG A N 1
ATOM 810 C CA . ARG A 1 110 ? -2.725 -4.179 -9.595 1.00 94.75 110 ARG A CA 1
ATOM 811 C C . ARG A 1 110 ? -1.744 -3.755 -10.681 1.00 94.75 110 ARG A C 1
ATOM 813 O O . ARG A 1 110 ? -1.526 -2.564 -10.895 1.00 94.75 110 ARG A O 1
ATOM 820 N N . TYR A 1 111 ? -1.155 -4.732 -11.364 1.00 89.06 111 TYR A N 1
ATOM 821 C CA . TYR A 1 111 ? -0.285 -4.489 -12.513 1.00 89.06 111 TYR A CA 1
ATOM 822 C C . TYR A 1 111 ? -1.105 -4.334 -13.798 1.00 89.06 111 TYR A C 1
ATOM 824 O O . TYR A 1 111 ? -2.058 -5.076 -14.036 1.00 89.06 111 TYR A O 1
ATOM 832 N N . ASN A 1 112 ? -0.739 -3.362 -14.632 1.00 85.38 112 ASN A N 1
ATOM 833 C CA . ASN A 1 112 ? -1.430 -3.077 -15.884 1.00 85.38 112 ASN A CA 1
ATOM 834 C C . ASN A 1 112 ? -0.689 -3.738 -17.045 1.00 85.38 112 ASN A C 1
ATOM 836 O O . ASN A 1 112 ? 0.451 -3.382 -17.330 1.00 85.38 112 ASN A O 1
ATOM 840 N N . ILE A 1 113 ? -1.363 -4.643 -17.752 1.00 82.50 113 ILE A N 1
ATOM 841 C CA . ILE A 1 113 ? -0.893 -5.143 -19.046 1.00 82.50 113 ILE A CA 1
ATOM 842 C C . ILE A 1 113 ? -1.262 -4.102 -20.106 1.00 82.50 113 ILE A C 1
ATOM 844 O O . ILE A 1 113 ? -2.442 -3.851 -20.346 1.00 82.50 113 ILE A O 1
ATOM 848 N N . GLY A 1 114 ? -0.256 -3.444 -20.686 1.00 76.56 114 GLY A N 1
ATOM 849 C CA . GLY A 1 114 ? -0.462 -2.434 -21.725 1.00 76.56 114 GLY A CA 1
ATOM 850 C C . GLY A 1 114 ? -0.900 -3.064 -23.048 1.00 76.56 114 GLY A C 1
ATOM 851 O O . GLY A 1 114 ? -0.303 -4.041 -23.488 1.00 76.56 114 GLY A O 1
ATOM 852 N N . GLY A 1 115 ? -1.921 -2.486 -23.687 1.00 78.50 115 GLY A N 1
ATOM 853 C CA . GLY A 1 115 ? -2.424 -2.931 -24.994 1.00 78.50 115 GLY A CA 1
ATOM 854 C C . GLY A 1 115 ? -1.584 -2.485 -26.199 1.00 78.50 115 GLY A C 1
ATOM 855 O O . GLY A 1 115 ? -1.853 -2.933 -27.306 1.00 78.50 115 GLY A O 1
ATOM 856 N N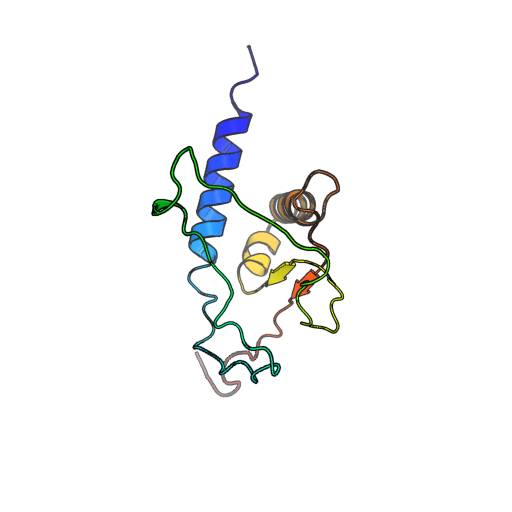 . GLY A 1 116 ? -0.567 -1.640 -25.986 1.00 71.56 116 GLY A N 1
ATOM 857 C CA . GLY A 1 116 ? 0.237 -1.048 -27.060 1.00 71.56 116 GLY A CA 1
ATOM 858 C C . GLY A 1 116 ? -0.510 0.023 -27.864 1.00 71.56 116 GLY A C 1
ATOM 859 O O . GLY A 1 116 ? -1.628 0.403 -27.521 1.00 71.56 116 GLY A O 1
ATOM 860 N N . ASP A 1 117 ? 0.153 0.520 -28.904 1.00 73.31 117 ASP A N 1
ATOM 861 C CA . ASP A 1 117 ? -0.447 1.317 -29.980 1.00 73.31 117 ASP A CA 1
ATOM 862 C C . ASP A 1 117 ? -0.730 0.402 -31.188 1.00 73.31 117 ASP A C 1
ATOM 864 O O . ASP A 1 117 ? -0.231 -0.728 -31.224 1.00 73.31 117 ASP A O 1
ATOM 868 N N . ASP A 1 118 ? -1.530 0.856 -32.156 1.00 77.56 118 ASP A N 1
ATOM 869 C CA . ASP A 1 118 ? -1.852 0.076 -33.357 1.00 77.56 118 ASP A CA 1
ATOM 870 C C . ASP A 1 118 ? -0.552 -0.402 -34.041 1.00 77.56 118 ASP A C 1
ATOM 872 O O . ASP A 1 118 ? 0.263 0.426 -34.451 1.00 77.56 118 ASP A O 1
ATOM 876 N N . PRO A 1 119 ? -0.321 -1.720 -34.202 1.00 74.00 119 PRO A N 1
ATOM 877 C CA . PRO A 1 119 ? 0.900 -2.233 -34.823 1.00 74.00 119 PRO A CA 1
ATOM 878 C C . PRO A 1 119 ? 1.064 -1.820 -36.295 1.00 74.00 119 PRO A C 1
ATOM 880 O O . PRO A 1 119 ? 2.126 -2.044 -36.873 1.00 74.00 119 PRO A O 1
ATOM 883 N N . THR A 1 120 ? 0.027 -1.252 -36.919 1.00 83.00 120 THR A N 1
ATOM 884 C CA . THR A 1 120 ? 0.064 -0.716 -38.286 1.00 83.00 120 THR A CA 1
ATOM 885 C C . THR A 1 120 ? 0.389 0.776 -38.357 1.00 83.00 120 THR A C 1
ATOM 887 O O . THR A 1 120 ? 0.594 1.302 -39.454 1.00 83.00 120 THR A O 1
ATOM 890 N N . HIS A 1 121 ? 0.468 1.468 -37.220 1.00 77.44 121 HIS A N 1
ATOM 891 C CA . HIS A 1 121 ? 0.849 2.870 -37.194 1.00 77.44 121 HIS A CA 1
ATOM 892 C C . HIS A 1 121 ? 2.334 3.033 -37.552 1.00 77.44 121 HIS A C 1
ATOM 894 O O . HIS A 1 121 ? 3.215 2.346 -37.036 1.00 77.44 121 HIS A O 1
ATOM 900 N N . ASN A 1 122 ? 2.596 3.958 -38.475 1.00 65.00 122 ASN A N 1
ATOM 901 C CA . ASN A 1 122 ? 3.932 4.324 -38.922 1.00 65.00 122 ASN A CA 1
ATOM 902 C C . ASN A 1 122 ? 4.191 5.793 -38.561 1.00 65.00 122 ASN A C 1
ATOM 904 O O . ASN A 1 122 ? 3.397 6.658 -38.943 1.00 65.00 122 ASN A O 1
ATOM 908 N N . HIS A 1 123 ? 5.269 6.040 -37.818 1.00 64.69 123 HIS A N 1
ATOM 909 C CA . HIS A 1 123 ? 5.712 7.368 -37.383 1.00 64.69 123 HIS A CA 1
ATOM 910 C C . HIS A 1 123 ? 6.434 8.143 -38.492 1.00 64.69 123 HIS A C 1
ATOM 912 O O . HIS A 1 123 ? 7.172 7.506 -39.281 1.00 64.69 123 HIS A O 1
#

InterPro domains:
  IPR039743 Endo-beta-1,6-galactanase/Exo-beta-1,6-galactobiohydrolase [PTHR42767] (66-122)